Protein AF-A0A0B2UJP0-F1 (afdb_monomer_lite)

pLDDT: mean 80.39, std 12.67, range [39.09, 96.0]

Foldseek 3Di:
DVVVLVVLVVVLVVVVVCVVVVNDDPVVNVVSVVSNVCSVPVVCPVVVVVVVVVVVVVVVVVVVVVVVVVVVVVVVVVCVVVVHDDDDDVVVVVVVVVVVCVQVDDPPPCPPPPDDDGDDQDPVNVVVVVCVVPD

Radius of gyration: 29.44 Å; chains: 1; bounding box: 79×28×65 Å

Structure (mmCIF, N/CA/C/O backbone):
data_AF-A0A0B2UJP0-F1
#
_entry.id   AF-A0A0B2UJP0-F1
#
loop_
_atom_site.group_PDB
_atom_site.id
_atom_site.type_symbol
_atom_site.label_atom_id
_atom_site.l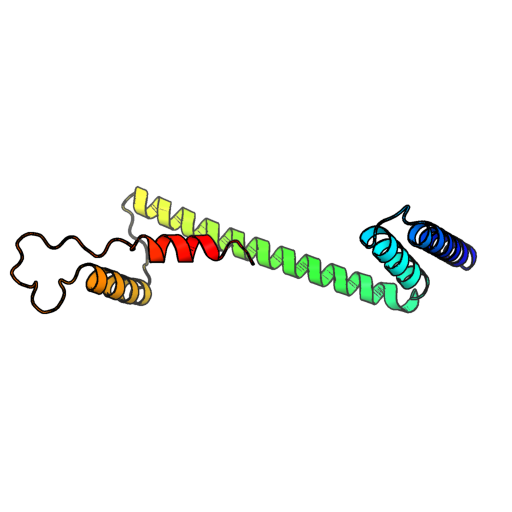abel_alt_id
_atom_site.label_comp_id
_atom_site.label_asym_id
_atom_site.label_entity_id
_atom_site.label_seq_id
_atom_site.pdbx_PDB_ins_code
_atom_site.Cartn_x
_atom_site.Cartn_y
_atom_site.Cartn_z
_atom_site.occupancy
_atom_site.B_iso_or_equiv
_atom_site.auth_seq_id
_atom_site.auth_comp_id
_atom_site.auth_asym_id
_atom_site.auth_atom_id
_atom_site.pdbx_PDB_model_num
ATOM 1 N N . MET A 1 1 ? 30.745 3.746 -19.428 1.00 58.22 1 MET A N 1
ATOM 2 C CA . MET A 1 1 ? 29.390 4.309 -19.615 1.00 58.22 1 MET A CA 1
ATOM 3 C C . MET A 1 1 ? 28.844 4.048 -21.009 1.00 58.22 1 MET A C 1
ATOM 5 O O . MET A 1 1 ? 27.882 3.307 -21.080 1.00 58.22 1 MET A O 1
ATOM 9 N N . ASN A 1 2 ? 29.488 4.495 -22.098 1.00 68.88 2 ASN A N 1
ATOM 10 C CA . ASN A 1 2 ? 29.050 4.149 -23.471 1.00 68.88 2 ASN A CA 1
ATOM 11 C C . ASN A 1 2 ? 28.936 2.637 -23.714 1.00 68.88 2 ASN A C 1
ATOM 13 O O . ASN A 1 2 ? 28.080 2.200 -24.466 1.00 68.88 2 ASN A O 1
ATOM 17 N N . LYS A 1 3 ? 29.781 1.845 -23.042 1.00 79.88 3 LYS A N 1
ATOM 18 C CA . LYS A 1 3 ? 29.721 0.381 -23.071 1.00 79.88 3 LYS A CA 1
ATOM 19 C C . LYS A 1 3 ? 28.458 -0.181 -22.397 1.00 79.88 3 LYS A C 1
ATOM 21 O O . LYS A 1 3 ? 27.792 -0.998 -23.003 1.00 79.88 3 LYS A O 1
ATOM 26 N N . LEU A 1 4 ? 28.101 0.318 -21.209 1.00 78.31 4 LEU A N 1
ATOM 27 C CA . LEU A 1 4 ? 26.919 -0.127 -20.456 1.00 78.31 4 LEU A CA 1
ATOM 28 C C . LEU A 1 4 ? 25.617 0.279 -21.154 1.00 78.31 4 LEU A C 1
ATOM 30 O O . LEU A 1 4 ? 24.703 -0.523 -21.260 1.00 78.31 4 LEU A O 1
ATOM 34 N N . TYR A 1 5 ? 25.549 1.514 -21.656 1.00 81.38 5 TYR A N 1
ATOM 35 C CA . TYR A 1 5 ? 24.407 1.962 -22.451 1.00 81.38 5 TYR A CA 1
ATOM 36 C C . TYR A 1 5 ? 24.241 1.094 -23.701 1.00 81.38 5 TYR A C 1
ATOM 38 O O . TYR A 1 5 ? 23.159 0.592 -23.959 1.00 81.38 5 TYR A O 1
ATOM 46 N N . LYS A 1 6 ? 25.338 0.847 -24.428 1.00 84.94 6 LYS A N 1
ATOM 47 C CA . LYS A 1 6 ? 25.323 -0.007 -25.617 1.00 84.94 6 LYS A CA 1
ATOM 48 C C . LYS A 1 6 ? 24.861 -1.434 -25.304 1.00 84.94 6 LYS A C 1
ATOM 50 O O . LYS A 1 6 ? 24.038 -1.953 -26.041 1.00 84.94 6 LYS A O 1
ATOM 55 N N . GLU A 1 7 ? 25.345 -2.026 -24.215 1.00 88.50 7 GLU A N 1
ATOM 56 C CA . GLU A 1 7 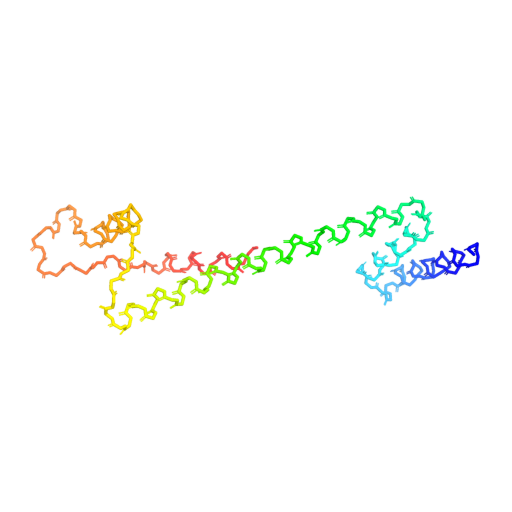? 24.920 -3.357 -23.759 1.00 88.50 7 GLU A CA 1
ATOM 57 C C . GLU A 1 7 ? 23.414 -3.395 -23.445 1.00 88.50 7 GLU A C 1
ATOM 59 O O . GLU A 1 7 ? 22.722 -4.302 -23.891 1.00 88.50 7 GLU A O 1
ATOM 64 N N . ILE A 1 8 ? 22.887 -2.387 -22.741 1.00 89.12 8 ILE A N 1
ATOM 65 C CA . ILE A 1 8 ? 21.461 -2.322 -22.381 1.00 89.12 8 ILE A CA 1
ATOM 66 C C . ILE A 1 8 ? 20.578 -2.055 -23.610 1.00 89.12 8 ILE A C 1
ATOM 68 O O . ILE A 1 8 ? 19.510 -2.650 -23.735 1.00 89.12 8 ILE A O 1
ATOM 72 N N . SER A 1 9 ? 21.012 -1.200 -24.539 1.00 88.06 9 SER A N 1
ATOM 73 C CA . SER A 1 9 ? 20.281 -0.961 -25.788 1.00 88.06 9 SER A CA 1
ATOM 74 C C . SER A 1 9 ? 20.289 -2.189 -26.705 1.00 88.06 9 SER A C 1
AT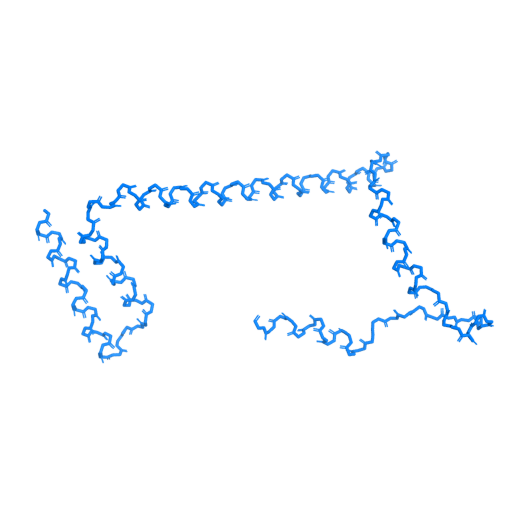OM 76 O O . SER A 1 9 ? 19.284 -2.461 -27.355 1.00 88.06 9 SER A O 1
ATOM 78 N N . GLU A 1 10 ? 21.394 -2.942 -26.768 1.00 92.62 10 GLU A N 1
ATOM 79 C CA . GLU A 1 10 ? 21.461 -4.212 -27.507 1.00 92.62 10 GLU A CA 1
ATOM 80 C C . GLU A 1 10 ? 20.514 -5.255 -26.892 1.00 92.62 10 GLU A C 1
ATOM 82 O O . GLU A 1 10 ? 19.739 -5.872 -27.619 1.00 92.62 10 GLU A O 1
ATOM 87 N N . GLU A 1 11 ? 20.484 -5.364 -25.561 1.00 91.81 11 GLU A N 1
ATOM 88 C CA . GLU A 1 11 ? 19.557 -6.238 -24.830 1.00 91.81 11 GLU A CA 1
ATOM 89 C C . GLU A 1 11 ? 18.083 -5.872 -25.086 1.00 91.81 11 GLU A C 1
ATOM 91 O O . GLU A 1 11 ? 17.258 -6.751 -25.332 1.00 91.81 11 GLU A O 1
ATOM 96 N N . PHE A 1 12 ? 17.737 -4.579 -25.097 1.00 92.50 12 PHE A N 1
ATOM 97 C CA . PHE A 1 12 ? 16.377 -4.137 -25.418 1.00 92.50 12 PHE A CA 1
ATOM 98 C C . PHE A 1 12 ? 15.988 -4.438 -26.872 1.00 92.50 12 PHE A C 1
ATOM 100 O O . PHE A 1 12 ? 14.867 -4.872 -27.138 1.00 92.50 12 PHE A O 1
ATOM 107 N N . LEU A 1 13 ? 16.911 -4.248 -27.821 1.00 93.12 13 LEU A N 1
ATOM 108 C CA . LEU A 1 13 ? 16.677 -4.565 -29.232 1.00 93.12 13 LEU A CA 1
ATOM 109 C C . LEU A 1 13 ? 16.465 -6.063 -29.465 1.00 93.12 13 LEU A C 1
ATOM 111 O O . LEU A 1 13 ? 15.613 -6.434 -30.275 1.00 93.12 13 LEU A O 1
ATOM 115 N N . ASP A 1 14 ? 17.210 -6.917 -28.767 1.00 94.25 14 ASP A N 1
ATOM 116 C CA . ASP A 1 14 ? 17.007 -8.363 -28.832 1.00 94.25 14 ASP A CA 1
ATOM 117 C C . ASP A 1 14 ? 15.683 -8.770 -28.169 1.00 94.25 14 ASP A C 1
ATOM 119 O O . ASP A 1 14 ? 14.923 -9.535 -28.763 1.00 94.25 14 ASP A O 1
ATOM 123 N N . GLY A 1 15 ? 15.317 -8.153 -27.042 1.00 92.19 15 GLY A N 1
ATOM 124 C CA . GLY A 1 15 ? 13.995 -8.323 -26.433 1.00 92.19 15 GLY A CA 1
ATOM 125 C C . GLY A 1 15 ? 12.842 -7.926 -27.362 1.00 92.19 15 GLY A C 1
ATOM 126 O O . GLY A 1 15 ? 11.857 -8.651 -27.472 1.00 92.19 15 GLY A O 1
ATOM 127 N N . LEU A 1 16 ? 12.964 -6.823 -28.110 1.00 93.12 16 LEU A N 1
ATOM 128 C CA . LEU A 1 16 ? 11.961 -6.427 -29.109 1.00 93.12 16 LEU A CA 1
ATOM 129 C C . LEU A 1 16 ? 11.800 -7.476 -30.214 1.00 93.12 16 LEU A C 1
ATOM 131 O O . LEU A 1 16 ? 10.680 -7.736 -30.652 1.00 93.12 16 LEU A O 1
ATOM 135 N N . ARG A 1 17 ? 12.901 -8.091 -30.663 1.00 95.25 17 ARG A N 1
ATOM 136 C CA . ARG A 1 17 ? 12.852 -9.180 -31.653 1.00 95.25 17 ARG A CA 1
ATOM 137 C C . ARG A 1 17 ? 12.145 -10.405 -31.087 1.00 95.25 17 ARG A C 1
ATOM 139 O O . ARG A 1 17 ? 11.305 -10.982 -31.766 1.00 95.25 17 ARG A O 1
ATOM 146 N N . GLU A 1 18 ? 12.443 -10.771 -29.846 1.00 94.31 18 GLU A N 1
ATOM 147 C CA . GLU A 1 18 ? 11.785 -11.890 -29.169 1.00 94.31 18 GLU A CA 1
ATOM 148 C C . GLU A 1 18 ? 10.296 -11.634 -28.911 1.00 94.31 18 GLU A C 1
ATOM 150 O O . GLU A 1 18 ? 9.500 -12.566 -29.001 1.00 94.31 18 GLU A O 1
ATOM 155 N N . TYR A 1 19 ? 9.904 -10.386 -28.646 1.00 93.69 19 TYR A N 1
ATOM 156 C CA . TYR A 1 19 ? 8.501 -9.998 -28.494 1.00 93.69 19 TYR A CA 1
ATOM 157 C C . TYR A 1 19 ? 7.740 -10.072 -29.823 1.00 93.69 19 TYR A C 1
ATOM 159 O O . TYR A 1 19 ? 6.628 -10.591 -29.865 1.00 93.69 19 TYR A O 1
ATOM 167 N N . ILE A 1 20 ? 8.353 -9.609 -30.922 1.00 93.06 20 ILE A N 1
ATOM 168 C CA . ILE A 1 20 ? 7.796 -9.753 -32.280 1.00 93.06 20 ILE A CA 1
ATOM 169 C C . ILE A 1 20 ? 7.629 -11.234 -32.648 1.00 93.06 20 ILE A C 1
ATOM 171 O O . ILE A 1 20 ? 6.637 -11.598 -33.273 1.00 93.06 20 ILE A O 1
ATOM 175 N N . ASP A 1 21 ? 8.571 -12.082 -32.232 1.00 94.56 21 ASP A N 1
ATOM 176 C CA . ASP A 1 21 ? 8.517 -13.538 -32.402 1.00 94.56 21 ASP A CA 1
ATOM 177 C C . ASP A 1 21 ? 7.564 -14.243 -31.404 1.00 94.56 21 ASP A C 1
ATOM 179 O O . ASP A 1 21 ? 7.546 -15.474 -31.357 1.00 94.56 21 ASP A O 1
ATOM 183 N N . GLU A 1 22 ? 6.811 -13.498 -30.581 1.00 89.94 22 GLU A N 1
ATOM 184 C CA . GLU A 1 22 ? 5.896 -14.002 -29.538 1.00 89.94 22 GLU A CA 1
ATOM 185 C C . GLU A 1 22 ? 6.561 -14.926 -28.491 1.00 89.94 22 GLU A C 1
ATOM 187 O O . GLU A 1 22 ? 5.900 -15.723 -27.823 1.00 89.94 22 GLU A O 1
ATOM 192 N N . LYS A 1 23 ? 7.886 -14.831 -28.311 1.00 92.31 23 LYS A N 1
ATOM 193 C CA . LYS A 1 23 ? 8.653 -15.643 -27.344 1.00 92.31 23 LYS A CA 1
ATOM 194 C C . LYS A 1 23 ? 8.591 -15.099 -25.920 1.00 92.31 23 LYS A C 1
ATOM 196 O O . LYS A 1 23 ? 8.780 -15.860 -24.973 1.00 92.31 23 LYS A O 1
ATOM 201 N N . ILE A 1 24 ? 8.345 -13.799 -25.773 1.00 91.75 24 ILE A N 1
ATOM 202 C CA . ILE A 1 24 ? 8.218 -13.112 -24.485 1.00 91.75 24 ILE A CA 1
ATOM 203 C C . ILE A 1 24 ? 6.890 -12.353 -24.406 1.00 91.75 24 ILE A C 1
ATOM 205 O O . ILE A 1 24 ? 6.333 -11.942 -25.422 1.00 91.75 24 ILE A O 1
ATOM 209 N N . GLY A 1 25 ? 6.377 -12.176 -23.187 1.00 91.94 25 GLY A N 1
ATOM 210 C CA . GLY A 1 25 ? 5.138 -11.442 -22.927 1.00 91.94 25 GLY A CA 1
ATOM 211 C C . GLY A 1 25 ? 5.338 -9.928 -22.807 1.00 91.94 25 GLY A C 1
ATOM 212 O O . GLY A 1 25 ? 6.460 -9.431 -22.716 1.00 91.94 25 GLY A O 1
ATOM 213 N N . TYR A 1 26 ? 4.223 -9.194 -22.753 1.00 91.38 26 TYR A N 1
ATOM 214 C CA . TYR A 1 26 ? 4.218 -7.730 -22.632 1.00 91.38 26 TYR A CA 1
ATOM 215 C C . TYR A 1 26 ? 4.925 -7.222 -21.356 1.00 91.38 26 TYR A C 1
ATOM 217 O O . TYR A 1 26 ? 5.664 -6.244 -21.398 1.00 91.38 26 TYR A O 1
ATOM 225 N N . GLU A 1 27 ? 4.763 -7.920 -20.232 1.00 93.38 27 GLU A N 1
ATOM 226 C CA . GLU A 1 27 ? 5.413 -7.563 -18.958 1.00 93.38 27 GLU A CA 1
ATOM 227 C C . GLU A 1 27 ? 6.947 -7.553 -19.075 1.00 93.38 27 GLU A C 1
ATOM 229 O O . GLU A 1 27 ? 7.636 -6.698 -18.517 1.00 93.38 27 GLU A O 1
ATOM 234 N N . GLU A 1 28 ? 7.493 -8.491 -19.850 1.00 91.06 28 GLU A N 1
ATOM 235 C CA . GLU A 1 28 ? 8.933 -8.628 -20.030 1.00 91.06 28 GLU A CA 1
ATOM 236 C C . GLU A 1 28 ? 9.491 -7.526 -20.943 1.00 91.06 28 GLU A C 1
ATOM 238 O O . GLU A 1 28 ? 10.548 -6.961 -20.649 1.00 91.06 28 GLU A O 1
ATOM 243 N N . ILE A 1 29 ? 8.763 -7.145 -22.004 1.00 92.12 29 ILE A N 1
ATOM 244 C CA . ILE A 1 29 ? 9.188 -6.028 -22.861 1.00 92.12 29 ILE A CA 1
ATOM 245 C C . ILE A 1 29 ? 9.065 -4.678 -22.145 1.00 92.12 29 ILE A C 1
ATOM 247 O O . ILE A 1 29 ? 9.927 -3.813 -22.312 1.00 92.12 29 ILE A O 1
ATOM 251 N N . GLU A 1 30 ? 8.051 -4.507 -21.294 1.00 92.12 30 GLU A N 1
ATOM 252 C CA . GLU A 1 30 ? 7.882 -3.319 -20.455 1.00 92.12 30 GLU A CA 1
ATOM 253 C C . GLU A 1 30 ? 9.057 -3.161 -19.480 1.00 92.12 30 GLU A C 1
ATOM 255 O O . GLU A 1 30 ? 9.643 -2.079 -19.372 1.00 92.12 30 GLU A O 1
ATOM 260 N N . ARG A 1 31 ? 9.491 -4.263 -18.857 1.00 92.69 31 ARG A N 1
ATOM 261 C CA . ARG A 1 31 ? 10.677 -4.291 -17.993 1.00 92.69 31 ARG A CA 1
ATOM 262 C C . ARG A 1 31 ? 11.951 -3.878 -18.733 1.00 92.69 31 ARG A C 1
ATOM 264 O O . ARG A 1 31 ? 12.735 -3.084 -18.206 1.00 92.69 31 ARG A O 1
ATOM 271 N N . LEU A 1 32 ? 12.180 -4.407 -19.938 1.00 91.69 32 LEU A N 1
ATOM 272 C CA . LEU A 1 32 ? 13.365 -4.076 -20.741 1.00 91.69 32 LEU A CA 1
ATOM 273 C C . LEU A 1 32 ? 13.344 -2.616 -21.217 1.00 91.69 32 LEU A C 1
ATOM 275 O O . LEU A 1 32 ? 14.372 -1.941 -21.161 1.00 91.69 32 LEU A O 1
ATOM 279 N N . CYS A 1 33 ? 12.172 -2.103 -21.597 1.00 89.50 33 CYS A N 1
ATOM 280 C CA . CYS A 1 33 ? 11.971 -0.702 -21.973 1.00 89.50 33 CYS A CA 1
ATOM 281 C C . CYS A 1 33 ? 12.269 0.253 -20.805 1.00 89.50 33 CYS A C 1
ATOM 283 O O . CYS A 1 33 ? 13.005 1.232 -20.959 1.00 89.50 33 CYS A O 1
ATOM 285 N N . ALA A 1 34 ? 11.764 -0.061 -19.607 1.00 86.31 34 ALA A N 1
ATOM 286 C CA . ALA A 1 34 ? 12.051 0.712 -18.402 1.00 86.31 34 ALA A CA 1
ATOM 287 C C . ALA A 1 34 ? 13.555 0.717 -18.079 1.00 86.31 34 ALA A C 1
ATOM 289 O O . ALA A 1 34 ? 14.124 1.755 -17.739 1.00 86.31 34 ALA A O 1
ATOM 290 N N . ARG A 1 35 ? 14.226 -0.429 -18.239 1.00 86.12 35 ARG A N 1
ATOM 291 C CA . ARG A 1 35 ? 15.672 -0.560 -18.013 1.00 86.12 35 ARG A CA 1
ATOM 292 C C . ARG A 1 35 ? 16.506 0.253 -19.008 1.00 86.12 35 ARG A C 1
ATOM 294 O O . ARG A 1 35 ? 17.492 0.868 -18.599 1.00 86.12 35 ARG A O 1
ATOM 301 N N . GLU A 1 36 ? 16.121 0.283 -20.280 1.00 87.06 36 GLU A N 1
ATOM 302 C CA . GLU A 1 36 ? 16.780 1.089 -21.318 1.00 87.06 36 GLU A CA 1
ATOM 303 C C . GLU A 1 36 ? 16.576 2.590 -21.083 1.00 87.06 36 GLU A C 1
ATOM 305 O O . GLU A 1 36 ? 17.551 3.348 -21.052 1.00 87.06 36 GLU A O 1
ATOM 310 N N . SER A 1 37 ? 15.347 2.986 -20.743 1.00 83.88 37 SER A N 1
ATOM 311 C CA . SER A 1 37 ? 15.004 4.362 -20.375 1.00 83.88 37 SER A CA 1
ATOM 312 C C . SER A 1 37 ? 15.844 4.858 -19.196 1.00 83.88 37 SER A C 1
ATOM 314 O O . SER A 1 37 ? 16.417 5.947 -19.252 1.00 83.88 37 SER A O 1
ATOM 316 N N . LEU A 1 38 ? 15.992 4.032 -18.153 1.00 77.75 38 LEU A N 1
ATOM 317 C CA . LEU A 1 38 ? 16.841 4.338 -17.003 1.00 77.75 38 LEU A CA 1
ATOM 318 C C . LEU A 1 38 ? 18.310 4.482 -17.407 1.00 77.75 38 LEU A C 1
ATOM 320 O O . LEU A 1 38 ? 18.971 5.417 -16.964 1.00 77.75 38 LEU A O 1
ATOM 324 N N . ALA A 1 39 ? 18.838 3.606 -18.262 1.00 80.44 39 ALA A N 1
ATOM 325 C CA . ALA A 1 39 ? 20.220 3.707 -18.727 1.00 80.44 39 ALA A CA 1
ATOM 326 C C . ALA A 1 39 ? 20.492 4.996 -19.526 1.00 80.44 39 ALA A C 1
ATOM 328 O O . ALA A 1 39 ? 21.602 5.534 -19.455 1.00 80.44 39 ALA A O 1
ATOM 329 N N . TYR A 1 40 ? 19.488 5.499 -20.252 1.00 73.88 40 TYR A N 1
ATOM 330 C CA . TYR A 1 40 ? 19.561 6.737 -21.028 1.00 73.88 40 TYR A CA 1
ATOM 331 C C . TYR A 1 40 ? 19.447 7.995 -20.151 1.00 73.88 40 TYR A C 1
ATOM 333 O O . TYR A 1 40 ? 20.178 8.967 -20.346 1.00 73.88 40 TYR A O 1
ATOM 341 N N . SER A 1 41 ? 18.579 7.985 -19.137 1.00 71.00 41 SER A N 1
ATOM 342 C CA . SER A 1 41 ? 18.287 9.151 -18.294 1.00 71.00 41 SER A CA 1
ATOM 343 C C . SER A 1 41 ? 19.174 9.245 -17.047 1.00 71.00 41 SER A C 1
ATOM 345 O O . SER A 1 41 ? 18.672 9.456 -15.939 1.00 71.00 41 SER A O 1
ATOM 347 N N . LYS A 1 42 ? 20.497 9.105 -17.204 1.00 71.06 42 LYS A N 1
ATOM 348 C CA . LYS A 1 42 ? 21.445 9.148 -16.075 1.00 71.06 42 LYS A CA 1
ATOM 349 C C . LYS A 1 42 ? 21.306 10.407 -15.222 1.00 71.06 42 LYS A C 1
ATOM 351 O O . LYS A 1 42 ? 21.337 10.328 -13.997 1.00 71.06 42 LYS A O 1
ATOM 356 N N . ASP A 1 43 ? 21.124 11.554 -15.864 1.00 74.62 43 ASP A N 1
ATOM 357 C CA . ASP A 1 43 ? 21.028 12.846 -15.179 1.00 74.62 43 ASP A CA 1
ATOM 358 C C . ASP A 1 43 ? 19.786 12.947 -14.274 1.00 74.62 43 ASP A C 1
ATOM 360 O O . ASP A 1 43 ? 19.666 13.880 -13.488 1.00 74.62 43 ASP A O 1
ATOM 364 N N . ARG A 1 44 ? 18.863 11.977 -14.361 1.00 75.81 44 ARG A N 1
ATOM 365 C CA . ARG A 1 44 ? 17.664 11.875 -13.522 1.00 75.81 44 ARG A CA 1
ATOM 366 C C . ARG A 1 44 ? 17.744 10.779 -12.461 1.00 75.81 44 ARG A C 1
ATOM 368 O O . ARG A 1 44 ? 16.779 10.601 -11.729 1.00 75.81 44 ARG A O 1
ATOM 375 N N . TRP A 1 45 ? 18.851 10.041 -12.349 1.00 81.12 45 TRP A N 1
ATOM 376 C CA . TRP A 1 45 ? 18.953 8.928 -11.394 1.00 81.12 45 TRP A CA 1
ATOM 377 C C . TRP A 1 45 ? 18.765 9.362 -9.949 1.00 81.12 45 TRP A C 1
ATOM 379 O O . TRP A 1 45 ? 18.092 8.666 -9.200 1.00 81.12 45 TRP A O 1
ATOM 389 N N . GLU A 1 46 ? 19.313 10.514 -9.567 1.00 81.88 46 GLU A N 1
ATOM 390 C CA . GLU A 1 46 ? 19.112 11.056 -8.220 1.00 81.88 46 GLU A CA 1
ATOM 391 C C . GLU A 1 46 ? 17.626 11.323 -7.948 1.00 81.88 46 GLU A C 1
ATOM 393 O O . GLU A 1 46 ? 17.130 10.911 -6.906 1.00 81.88 46 GLU A O 1
ATOM 398 N N . SER A 1 47 ? 16.897 11.880 -8.924 1.00 83.31 47 SER A N 1
ATOM 399 C CA . SER A 1 47 ? 15.443 12.102 -8.838 1.00 83.31 47 SER A CA 1
ATOM 400 C C . SER A 1 47 ? 14.671 10.790 -8.710 1.00 83.31 47 SER A C 1
ATOM 402 O O . SER A 1 47 ? 13.807 10.672 -7.854 1.00 83.31 47 SER A O 1
ATOM 404 N N . VAL A 1 48 ? 15.004 9.778 -9.518 1.00 80.75 48 VAL A N 1
ATOM 405 C CA . VAL A 1 48 ? 14.335 8.464 -9.471 1.00 80.75 48 VAL A CA 1
ATOM 406 C C . VAL A 1 48 ? 14.593 7.759 -8.135 1.00 80.75 48 VAL A C 1
ATOM 408 O O . VAL A 1 48 ? 13.697 7.131 -7.574 1.00 80.75 48 VAL A O 1
ATOM 411 N N . ILE A 1 49 ? 15.812 7.869 -7.599 1.00 85.12 49 ILE A N 1
ATOM 412 C CA . ILE A 1 49 ? 16.158 7.329 -6.279 1.00 85.12 49 ILE A CA 1
ATOM 413 C C . ILE A 1 49 ? 15.386 8.068 -5.183 1.00 85.12 49 ILE A C 1
ATOM 415 O O . ILE A 1 49 ? 14.879 7.427 -4.264 1.00 85.12 49 ILE A O 1
ATOM 419 N N . GLU A 1 50 ? 15.291 9.393 -5.270 1.00 90.00 50 GLU A N 1
ATOM 420 C CA . GLU A 1 50 ? 14.566 10.218 -4.304 1.00 90.00 50 GLU A CA 1
ATOM 421 C C . GLU A 1 50 ? 13.057 9.933 -4.330 1.00 90.00 50 GLU A C 1
ATOM 423 O O . GLU A 1 50 ? 12.455 9.725 -3.277 1.00 90.00 50 GLU A O 1
ATOM 428 N N . GLU A 1 51 ? 12.454 9.836 -5.516 1.00 88.75 51 GLU A N 1
ATOM 429 C CA . GLU A 1 51 ? 11.053 9.447 -5.706 1.00 88.75 51 GLU A CA 1
ATOM 430 C C . GLU A 1 51 ? 10.774 8.066 -5.103 1.00 88.75 51 GLU A C 1
ATOM 432 O O . GLU A 1 51 ? 9.901 7.937 -4.244 1.00 88.75 51 GLU A O 1
ATOM 437 N N . GLY A 1 52 ? 11.578 7.055 -5.449 1.00 89.69 52 GLY A N 1
ATOM 438 C CA . GLY A 1 52 ? 11.424 5.710 -4.891 1.00 89.69 52 GLY A CA 1
ATOM 439 C C . GLY A 1 52 ? 11.629 5.662 -3.371 1.00 89.69 52 GLY A C 1
ATOM 440 O O . GLY A 1 52 ? 10.913 4.956 -2.659 1.00 89.69 52 GLY A O 1
ATOM 441 N N . ALA A 1 53 ? 12.572 6.443 -2.836 1.00 90.75 53 ALA A N 1
ATOM 442 C CA . ALA A 1 53 ? 12.767 6.556 -1.393 1.00 90.75 53 ALA A CA 1
ATOM 443 C C . ALA A 1 53 ? 11.542 7.177 -0.702 1.00 90.75 53 ALA A C 1
ATOM 445 O O . ALA A 1 53 ? 11.117 6.681 0.344 1.00 90.75 53 ALA A O 1
ATOM 446 N N . ASN A 1 54 ? 10.948 8.216 -1.293 1.00 93.44 54 ASN A N 1
ATOM 447 C CA . ASN A 1 54 ? 9.741 8.859 -0.776 1.00 93.44 54 ASN A CA 1
ATOM 448 C C . ASN A 1 54 ? 8.535 7.911 -0.796 1.00 93.44 54 ASN A C 1
ATOM 450 O O . ASN A 1 54 ? 7.826 7.809 0.206 1.00 93.44 54 ASN A O 1
ATOM 454 N N . GLU A 1 55 ? 8.349 7.144 -1.871 1.00 93.75 55 GLU A N 1
ATOM 455 C CA . GLU A 1 55 ? 7.292 6.128 -1.953 1.00 93.75 55 GLU A CA 1
ATOM 456 C C . GLU A 1 55 ? 7.432 5.063 -0.857 1.00 93.75 55 GLU A C 1
ATOM 458 O O . GLU A 1 55 ? 6.456 4.715 -0.182 1.00 93.75 55 GLU A O 1
ATOM 463 N N . ILE A 1 56 ? 8.657 4.580 -0.624 1.00 94.62 56 ILE A N 1
ATOM 464 C CA . ILE A 1 56 ? 8.948 3.612 0.440 1.00 94.62 56 ILE A CA 1
ATOM 465 C C . ILE A 1 56 ? 8.668 4.217 1.820 1.00 94.62 56 ILE A C 1
ATOM 467 O O . ILE A 1 56 ? 8.096 3.544 2.684 1.00 94.62 56 ILE A O 1
ATOM 471 N N . LEU A 1 57 ? 9.048 5.475 2.054 1.00 94.56 57 LEU A N 1
ATOM 472 C CA . LEU A 1 57 ? 8.775 6.165 3.317 1.00 94.56 57 LEU A CA 1
ATOM 473 C C . LEU A 1 57 ? 7.271 6.344 3.554 1.00 94.56 57 LEU A C 1
ATOM 475 O O . LEU A 1 57 ? 6.798 6.118 4.671 1.00 94.56 57 LEU A O 1
ATOM 479 N N . ASP A 1 58 ? 6.508 6.666 2.515 1.00 94.75 58 ASP A N 1
ATOM 480 C CA . ASP A 1 58 ? 5.053 6.780 2.589 1.00 94.75 58 ASP A CA 1
ATOM 481 C C . ASP A 1 58 ? 4.369 5.431 2.836 1.00 94.75 58 ASP A C 1
ATOM 483 O O . ASP A 1 58 ? 3.392 5.355 3.588 1.00 94.75 58 ASP A O 1
ATOM 487 N N . LEU A 1 59 ? 4.864 4.349 2.230 1.00 94.81 59 LEU A N 1
ATOM 488 C CA . LEU A 1 59 ? 4.400 2.990 2.524 1.00 94.81 59 LEU A CA 1
ATOM 489 C C . LEU A 1 59 ? 4.700 2.613 3.975 1.00 94.81 59 LEU A C 1
ATOM 491 O O . LEU A 1 59 ? 3.817 2.134 4.686 1.00 94.81 59 LEU A O 1
ATOM 495 N N . LYS A 1 60 ? 5.919 2.895 4.445 1.00 94.56 60 LYS A N 1
ATOM 496 C CA . LYS A 1 60 ? 6.319 2.668 5.835 1.00 94.56 60 LYS A CA 1
ATOM 497 C C . LYS A 1 60 ? 5.397 3.421 6.794 1.00 94.56 60 LYS A C 1
ATOM 499 O O . LYS A 1 60 ? 4.895 2.811 7.735 1.00 94.56 60 LYS A O 1
ATOM 504 N N . ARG A 1 61 ? 5.113 4.705 6.539 1.00 94.44 61 ARG A N 1
ATOM 505 C CA . ARG A 1 61 ? 4.177 5.509 7.346 1.00 94.44 61 ARG A CA 1
ATOM 506 C C . ARG A 1 61 ? 2.795 4.857 7.416 1.00 94.44 61 ARG A C 1
ATOM 508 O O . ARG A 1 61 ? 2.288 4.646 8.514 1.00 94.44 61 ARG A O 1
ATOM 515 N N . ARG A 1 62 ? 2.226 4.472 6.269 1.00 94.31 62 ARG A N 1
ATOM 516 C CA . ARG A 1 62 ? 0.910 3.811 6.192 1.00 94.31 62 ARG A CA 1
ATOM 517 C C . ARG A 1 62 ? 0.860 2.511 6.993 1.00 94.31 62 ARG A C 1
ATOM 519 O O . ARG A 1 62 ? -0.121 2.258 7.688 1.00 94.31 62 ARG A O 1
ATOM 526 N N . ILE A 1 63 ? 1.921 1.707 6.931 1.00 95.44 63 ILE A N 1
ATOM 527 C CA . ILE A 1 63 ? 2.029 0.471 7.714 1.00 95.44 63 ILE A CA 1
ATOM 528 C C . ILE A 1 63 ? 2.047 0.783 9.214 1.00 95.44 63 ILE A C 1
ATOM 530 O O . ILE A 1 63 ? 1.291 0.169 9.962 1.00 95.44 63 ILE A O 1
ATOM 534 N N . TYR A 1 64 ? 2.854 1.750 9.661 1.00 96.00 64 TYR A N 1
ATOM 535 C CA . TYR A 1 64 ? 2.905 2.131 11.077 1.00 96.00 64 TYR A CA 1
ATOM 536 C C . TYR A 1 64 ? 1.566 2.655 11.597 1.00 96.00 64 TYR A C 1
ATOM 538 O O . TYR A 1 64 ? 1.118 2.233 12.659 1.00 96.00 64 TYR A O 1
ATOM 546 N N . GLU A 1 65 ? 0.900 3.529 10.844 1.00 95.38 65 GLU A N 1
ATOM 547 C CA . GLU A 1 65 ? -0.441 4.014 11.190 1.00 95.38 65 GLU A CA 1
ATOM 548 C C . GLU A 1 65 ? -1.458 2.866 11.266 1.00 95.38 65 GLU A C 1
ATOM 550 O O . GLU A 1 65 ? -2.305 2.839 12.160 1.00 95.38 65 GLU A O 1
ATOM 555 N N . GLY A 1 66 ? -1.363 1.896 10.353 1.00 95.12 66 GLY A N 1
ATOM 556 C CA . GLY A 1 66 ? -2.184 0.688 10.374 1.00 95.12 66 GLY A CA 1
ATOM 557 C C . GLY A 1 66 ? -1.949 -0.162 11.623 1.00 95.12 66 GLY A C 1
ATOM 558 O O . GLY A 1 66 ? -2.913 -0.572 12.269 1.00 95.12 66 GLY A O 1
ATOM 559 N N . ILE A 1 67 ? -0.686 -0.382 11.998 1.00 94.62 67 ILE A N 1
ATOM 560 C CA . ILE A 1 67 ? -0.313 -1.134 13.204 1.00 94.62 67 ILE A CA 1
ATOM 561 C C . ILE A 1 67 ? -0.854 -0.444 14.459 1.00 94.62 67 ILE A C 1
ATOM 563 O O . ILE A 1 67 ? -1.500 -1.104 15.268 1.00 94.62 67 ILE A O 1
ATOM 567 N N . LEU A 1 68 ? -0.682 0.876 14.587 1.00 93.62 68 LEU A N 1
ATOM 568 C CA . LEU A 1 68 ? -1.188 1.635 15.737 1.00 93.62 68 LEU A CA 1
ATOM 569 C C . LEU A 1 68 ? -2.707 1.485 15.899 1.00 93.62 68 LEU A C 1
ATOM 571 O O . LEU A 1 68 ? -3.189 1.199 16.992 1.00 93.62 68 LEU A O 1
ATOM 575 N N . LYS A 1 69 ? -3.465 1.582 14.801 1.00 92.62 69 LYS A N 1
ATOM 576 C CA . LYS A 1 69 ? -4.924 1.373 14.825 1.00 92.62 69 LYS A CA 1
ATOM 577 C C . LYS A 1 69 ? -5.309 -0.045 15.246 1.00 92.62 69 LYS A C 1
ATOM 579 O O . LYS A 1 69 ? -6.331 -0.238 15.904 1.00 92.62 69 LYS A O 1
ATOM 584 N N . ILE A 1 70 ? -4.532 -1.051 14.844 1.00 93.56 70 ILE A N 1
ATOM 585 C CA . ILE A 1 70 ? -4.756 -2.439 15.265 1.00 93.56 70 ILE A CA 1
ATOM 586 C C . ILE A 1 70 ? -4.486 -2.577 16.765 1.00 93.56 70 ILE A C 1
ATOM 588 O O . ILE A 1 70 ? -5.320 -3.135 17.472 1.00 93.56 70 ILE A O 1
ATOM 592 N N . GLU A 1 71 ? -3.376 -2.034 17.265 1.00 92.44 71 GLU A N 1
ATOM 593 C CA . GLU A 1 71 ? -3.031 -2.068 18.691 1.00 92.44 71 GLU A CA 1
ATOM 594 C C . GLU A 1 71 ? -4.089 -1.378 19.562 1.00 92.44 71 GLU A C 1
ATOM 596 O O . GLU A 1 71 ? -4.482 -1.915 20.600 1.00 92.44 71 GLU A O 1
ATOM 601 N N . GLU A 1 72 ? -4.610 -0.229 19.125 1.00 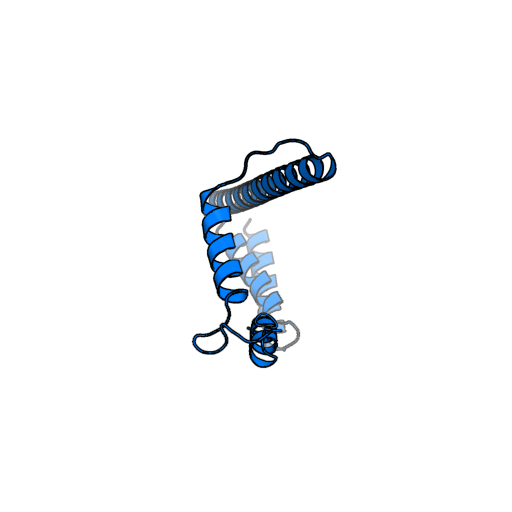89.31 72 GLU A N 1
ATOM 602 C CA . GLU A 1 72 ? -5.714 0.465 19.797 1.00 89.31 72 GLU A CA 1
ATOM 603 C C . GLU A 1 72 ? -6.965 -0.414 19.896 1.00 89.31 72 GLU A C 1
ATOM 605 O O . GLU A 1 72 ? -7.551 -0.548 20.974 1.00 89.31 72 GLU A O 1
ATOM 610 N N . LYS A 1 73 ? -7.351 -1.068 18.793 1.00 88.31 73 LYS A N 1
ATOM 611 C CA . LYS A 1 73 ? -8.502 -1.981 18.768 1.00 88.31 73 LYS A CA 1
ATOM 612 C C . LYS A 1 73 ? -8.287 -3.209 19.645 1.00 88.31 73 LYS A C 1
ATOM 614 O O . LYS A 1 73 ? -9.203 -3.601 20.362 1.00 88.31 73 LYS A O 1
ATOM 619 N N . VAL A 1 74 ? -7.093 -3.801 19.624 1.00 90.25 74 VAL A N 1
ATOM 620 C CA . VAL A 1 74 ? -6.750 -4.942 20.486 1.00 90.25 74 VAL A CA 1
ATOM 621 C C . VAL A 1 74 ? -6.860 -4.539 21.952 1.00 90.25 74 VAL A C 1
ATOM 623 O O . VAL A 1 74 ? -7.543 -5.215 22.717 1.00 90.25 74 VAL A O 1
ATOM 626 N N . ARG A 1 75 ? -6.291 -3.391 22.335 1.00 88.06 75 ARG A N 1
ATOM 627 C CA . ARG A 1 75 ? -6.391 -2.873 23.705 1.00 88.06 75 ARG A CA 1
ATOM 628 C C . ARG A 1 75 ? -7.845 -2.626 24.117 1.00 88.06 75 ARG A C 1
ATOM 630 O O . ARG A 1 75 ? -8.213 -2.928 25.248 1.00 88.06 75 ARG A O 1
ATOM 637 N N . MET A 1 76 ? -8.676 -2.091 23.223 1.00 84.19 76 MET A N 1
ATOM 638 C CA . MET A 1 76 ? -10.107 -1.901 23.485 1.00 84.19 76 MET A C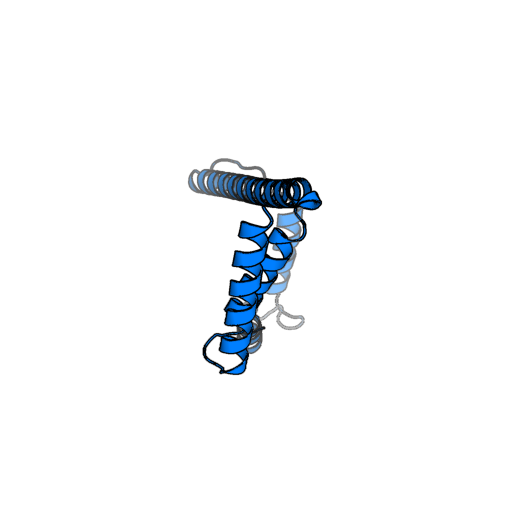A 1
ATOM 639 C C . MET A 1 76 ? -10.824 -3.238 23.723 1.00 84.19 76 MET A C 1
ATOM 641 O O . MET A 1 76 ? -11.579 -3.365 24.686 1.00 84.19 76 MET A O 1
ATOM 645 N N . LEU A 1 77 ? -10.557 -4.252 22.895 1.00 85.56 77 LEU A N 1
ATOM 646 C CA . LEU A 1 77 ? -11.132 -5.592 23.054 1.00 85.56 77 LEU A CA 1
ATOM 647 C C . LEU A 1 77 ? -10.672 -6.274 24.349 1.00 85.56 77 LEU A C 1
ATOM 649 O O . LEU A 1 77 ? -11.474 -6.924 25.017 1.00 85.56 77 LEU A O 1
ATOM 653 N N . GLU A 1 78 ? -9.410 -6.101 24.742 1.00 88.25 78 GLU A N 1
ATOM 654 C CA . GLU A 1 78 ? -8.899 -6.607 26.019 1.00 88.25 78 GLU A CA 1
ATOM 655 C C . GLU A 1 78 ? -9.593 -5.952 27.218 1.00 88.25 78 GLU A C 1
ATOM 657 O O . GLU A 1 78 ? -9.961 -6.656 28.160 1.00 88.25 78 GLU A O 1
ATOM 662 N N . LYS A 1 79 ? -9.806 -4.628 27.179 1.00 86.56 79 LYS A N 1
ATOM 663 C CA . LYS A 1 79 ? -10.566 -3.907 28.213 1.00 86.56 79 LYS A CA 1
ATOM 664 C C . LYS A 1 79 ? -11.996 -4.427 28.317 1.00 86.56 79 LYS A C 1
ATOM 666 O O . LYS A 1 79 ? -12.449 -4.744 29.414 1.00 86.56 79 LYS A O 1
ATOM 671 N N . LEU A 1 80 ? -12.667 -4.603 27.176 1.00 84.62 80 LEU A N 1
ATOM 672 C CA . LEU A 1 80 ? -14.014 -5.171 27.113 1.00 84.62 80 LEU A CA 1
ATOM 673 C C . LEU A 1 80 ? -14.060 -6.580 27.728 1.00 84.62 80 LEU A C 1
ATOM 675 O O . LEU A 1 80 ? -14.944 -6.873 28.529 1.00 84.62 80 LEU A O 1
ATOM 679 N N . GLY A 1 81 ? -13.084 -7.437 27.407 1.00 83.44 81 GLY A N 1
ATOM 680 C CA . GLY A 1 81 ? -12.987 -8.793 27.956 1.00 83.44 81 GLY A CA 1
ATOM 681 C C . GLY A 1 81 ? -12.728 -8.841 29.466 1.00 83.44 81 GLY A C 1
ATOM 682 O O . GLY A 1 81 ? -13.146 -9.788 30.129 1.00 83.44 81 GLY A O 1
ATOM 683 N N . LYS A 1 82 ? -12.074 -7.816 30.021 1.00 89.00 82 LYS A N 1
ATOM 684 C CA . LYS A 1 82 ? -11.819 -7.668 31.464 1.00 89.00 82 LYS A CA 1
ATOM 685 C C . LYS A 1 82 ? -12.929 -6.918 32.209 1.00 89.00 82 LYS A C 1
ATOM 687 O O . LYS A 1 82 ? -12.867 -6.830 33.433 1.00 89.00 82 LYS A O 1
ATOM 692 N N . GLY A 1 83 ? -13.935 -6.399 31.500 1.00 80.88 83 GLY A N 1
ATOM 693 C CA . GLY A 1 83 ? -14.980 -5.554 32.082 1.00 80.88 83 GLY A CA 1
ATOM 694 C C . GLY A 1 83 ? -14.462 -4.197 32.572 1.00 80.88 83 GLY A C 1
ATOM 695 O O . GLY A 1 83 ? -15.054 -3.609 33.472 1.00 80.88 83 GLY A O 1
ATOM 696 N N . GLU A 1 84 ? -13.344 -3.722 32.022 1.00 80.62 84 GLU A N 1
ATOM 697 C CA . GLU A 1 84 ? -12.774 -2.412 32.337 1.00 80.62 84 GLU A CA 1
ATOM 698 C C . GLU A 1 84 ? -13.503 -1.307 31.560 1.00 80.62 84 GLU A C 1
ATOM 700 O O . GLU A 1 84 ? -13.915 -1.503 30.414 1.00 80.62 84 GLU A O 1
ATOM 705 N N . GLU A 1 85 ? -13.634 -0.122 32.164 1.00 75.50 85 GLU A N 1
ATOM 706 C CA . GLU A 1 85 ? -14.191 1.049 31.483 1.00 75.50 85 GLU A CA 1
ATOM 707 C C . GLU A 1 85 ? -13.288 1.482 30.314 1.00 75.50 85 GLU A C 1
ATOM 709 O O . GLU A 1 85 ? -12.054 1.543 30.412 1.00 75.50 85 GLU A O 1
ATOM 714 N N . PHE A 1 86 ? -13.911 1.802 29.182 1.00 73.81 86 PHE A N 1
ATOM 715 C CA . PHE A 1 86 ? -13.236 2.342 28.010 1.00 73.81 86 PHE A CA 1
ATOM 716 C C . PHE A 1 86 ? -14.043 3.498 27.426 1.00 73.81 86 PHE A C 1
ATOM 718 O O . PHE A 1 86 ? -15.271 3.506 27.484 1.00 73.81 86 PHE A O 1
ATOM 725 N N . GLU A 1 87 ? -13.338 4.491 26.885 1.00 73.50 87 GLU A N 1
ATOM 726 C CA . GLU A 1 87 ? -13.976 5.604 26.189 1.00 73.50 87 GLU A CA 1
ATOM 727 C C . GLU A 1 87 ? -14.594 5.112 24.883 1.00 73.50 87 GLU A C 1
ATOM 729 O O . GLU A 1 87 ? -13.972 4.369 24.117 1.00 73.50 87 GLU A O 1
ATOM 734 N N . VAL A 1 88 ? -15.830 5.539 24.646 1.00 73.31 88 VAL A N 1
ATOM 735 C CA . VAL A 1 88 ? -16.589 5.216 23.445 1.00 73.31 88 VAL A CA 1
ATOM 736 C C . VAL A 1 88 ? -17.015 6.512 22.786 1.00 73.31 88 VAL A C 1
ATOM 738 O O . VAL A 1 88 ? -17.477 7.435 23.456 1.00 73.31 88 VAL A O 1
ATOM 741 N N . ASP A 1 89 ? -16.885 6.561 21.466 1.00 79.50 89 ASP A N 1
ATOM 742 C CA . ASP A 1 89 ? -17.469 7.626 20.668 1.00 79.50 89 ASP A CA 1
ATOM 743 C C . ASP A 1 89 ? -19.000 7.520 20.722 1.00 79.50 89 ASP A C 1
ATOM 745 O O . ASP A 1 89 ? -19.619 6.639 20.117 1.00 79.50 89 ASP A O 1
ATOM 749 N N . VAL A 1 90 ? -19.605 8.418 21.497 1.00 82.31 90 VAL A N 1
ATOM 750 C CA . VAL A 1 90 ? -21.052 8.465 21.718 1.00 82.31 90 VAL A CA 1
ATOM 751 C C . VAL A 1 90 ? -21.800 8.767 20.418 1.00 82.31 90 VAL A C 1
ATOM 753 O O . VAL A 1 90 ? -22.908 8.267 20.237 1.00 82.31 90 VAL A O 1
ATOM 756 N N . GLU A 1 91 ? -21.209 9.529 19.495 1.00 81.81 91 GLU A N 1
ATOM 757 C CA . GLU A 1 91 ? -21.829 9.869 18.213 1.00 81.81 91 GLU A CA 1
ATOM 758 C C . GLU A 1 91 ? -21.865 8.647 17.291 1.00 81.81 91 GLU A C 1
ATOM 760 O O . GLU A 1 91 ? -22.919 8.306 16.745 1.00 81.81 91 GLU A O 1
ATOM 765 N N . ALA A 1 92 ? -20.757 7.903 17.214 1.00 77.25 92 ALA A N 1
ATOM 766 C CA . ALA A 1 92 ? -20.706 6.641 16.480 1.00 77.25 92 ALA A CA 1
ATOM 767 C C . ALA A 1 92 ? -21.694 5.605 17.045 1.00 77.25 92 ALA A C 1
ATOM 769 O O . ALA A 1 92 ? -22.383 4.913 16.288 1.00 77.25 92 ALA A O 1
ATOM 770 N N . VAL A 1 93 ? -21.810 5.516 18.375 1.00 80.94 93 VAL A N 1
ATOM 771 C CA . VAL A 1 93 ? -22.790 4.639 19.032 1.00 80.94 93 VAL A CA 1
ATOM 772 C C . VAL A 1 93 ? -24.216 5.086 18.740 1.00 80.94 93 VAL A C 1
ATOM 774 O O . VAL A 1 93 ? -25.051 4.240 18.424 1.00 80.94 93 VAL A O 1
ATOM 777 N N . ALA A 1 94 ? -24.504 6.386 18.804 1.00 79.44 94 ALA A N 1
ATOM 778 C CA . ALA A 1 94 ? -25.821 6.931 18.498 1.00 79.44 94 ALA A CA 1
ATOM 779 C C . ALA A 1 94 ? -26.236 6.590 17.059 1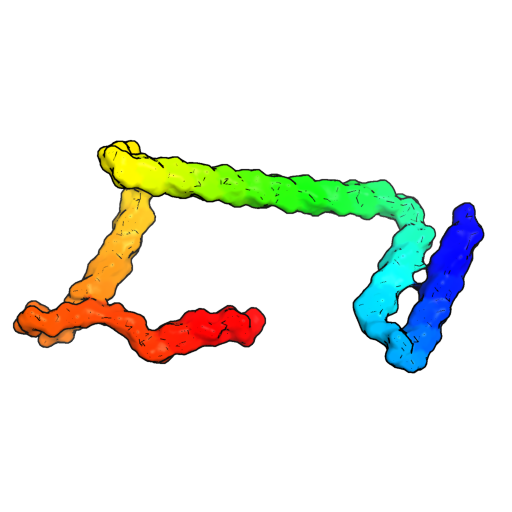.00 79.44 94 ALA A C 1
ATOM 781 O O . ALA A 1 94 ? -27.294 5.991 16.855 1.00 79.44 94 ALA A O 1
ATOM 782 N N . MET A 1 95 ? -25.370 6.858 16.076 1.00 77.25 95 MET A N 1
ATOM 783 C CA . MET A 1 95 ? -25.610 6.507 14.673 1.00 77.25 95 MET A CA 1
ATOM 784 C C . MET A 1 95 ? -25.847 5.007 14.488 1.00 77.25 95 MET A C 1
ATOM 786 O O . MET A 1 95 ? -26.787 4.595 13.806 1.00 77.25 95 MET A O 1
ATOM 790 N N . HIS A 1 96 ? -25.016 4.168 15.111 1.00 78.62 96 HIS A N 1
ATOM 791 C CA . HIS A 1 96 ? -25.173 2.722 15.003 1.00 78.62 96 HIS A CA 1
ATOM 792 C C . HIS A 1 96 ? -26.474 2.242 15.658 1.00 78.62 96 HIS A C 1
ATOM 794 O O . HIS A 1 96 ? -27.188 1.416 15.089 1.00 78.62 96 HIS A O 1
ATOM 800 N N . SER A 1 97 ? -26.831 2.800 16.816 1.00 74.00 97 SER A N 1
ATOM 801 C CA . SER A 1 97 ? -28.082 2.489 17.509 1.00 74.00 97 SER A CA 1
ATOM 802 C C . SER A 1 97 ? -29.316 2.894 16.704 1.00 74.00 97 SER A C 1
ATOM 804 O O . SER A 1 97 ? -30.313 2.179 16.738 1.00 74.00 97 SER A O 1
ATOM 806 N N . GLU A 1 98 ? -29.247 3.974 15.921 1.00 76.00 98 GLU A N 1
ATOM 807 C CA . GLU A 1 98 ? -30.330 4.375 15.023 1.00 76.00 98 GLU A CA 1
ATOM 808 C C . GLU A 1 98 ? -30.525 3.348 13.899 1.00 76.00 98 GLU A C 1
ATOM 810 O O . GLU A 1 98 ? -31.655 2.953 13.607 1.00 76.00 98 GLU A O 1
ATOM 815 N N . ILE A 1 99 ? -29.434 2.855 13.305 1.00 73.19 99 ILE A N 1
ATOM 816 C CA . ILE A 1 99 ? -29.476 1.806 12.275 1.00 73.19 99 ILE A CA 1
ATOM 817 C C . ILE A 1 99 ? -30.070 0.516 12.852 1.00 73.19 99 ILE A C 1
ATOM 819 O O . ILE A 1 99 ? -31.003 -0.049 12.281 1.00 73.19 99 ILE A O 1
ATOM 823 N N . VAL A 1 100 ? -29.570 0.070 14.008 1.00 71.00 100 VAL A N 1
ATOM 824 C CA . VAL A 1 100 ? -30.075 -1.129 14.695 1.00 71.00 100 VAL A CA 1
ATOM 825 C C . VAL A 1 100 ? -31.544 -0.953 15.083 1.00 71.00 100 VAL A C 1
ATOM 827 O O . VAL A 1 100 ? -32.346 -1.858 14.862 1.00 71.00 100 VAL A O 1
ATOM 830 N N . GLY A 1 101 ? -31.918 0.220 15.593 1.00 68.38 101 GLY A N 1
ATOM 831 C CA . GLY A 1 101 ? -33.287 0.564 15.960 1.00 68.38 101 GLY A CA 1
ATOM 832 C C . GLY A 1 101 ? -34.240 0.521 14.768 1.00 68.38 101 GLY A C 1
ATOM 833 O O . GLY A 1 101 ? -35.314 -0.058 14.877 1.00 68.38 101 GLY A O 1
ATOM 834 N N . ARG A 1 102 ? -33.836 1.042 13.603 1.00 65.44 102 ARG A N 1
ATOM 835 C CA . ARG A 1 102 ? -34.621 0.947 12.359 1.00 65.44 102 ARG A CA 1
ATOM 836 C C . ARG A 1 102 ? -34.777 -0.496 11.873 1.00 65.44 102 ARG A C 1
ATOM 838 O O . ARG A 1 102 ? -35.852 -0.852 11.405 1.00 65.44 102 ARG A O 1
ATOM 845 N N . CYS A 1 103 ? -33.745 -1.328 12.007 1.00 63.34 103 CYS A N 1
ATOM 846 C CA . CYS A 1 103 ? -33.805 -2.751 11.648 1.00 63.34 103 CYS A CA 1
ATOM 847 C C . CYS A 1 103 ? -34.636 -3.591 12.637 1.00 63.34 103 CYS A C 1
ATOM 849 O O . CYS A 1 103 ? -35.185 -4.630 12.263 1.00 63.34 103 CYS A O 1
ATOM 851 N N . ALA A 1 104 ? -34.723 -3.152 13.895 1.00 61.84 104 ALA A N 1
ATOM 852 C CA . ALA A 1 104 ? -35.517 -3.787 14.943 1.00 61.84 104 ALA A CA 1
ATOM 853 C C . ALA A 1 104 ? -36.970 -3.280 14.992 1.00 61.84 104 ALA A C 1
ATOM 855 O O . ALA A 1 104 ? -37.843 -3.988 15.493 1.00 61.84 104 ALA A O 1
ATOM 856 N N . ALA A 1 105 ? -37.241 -2.077 14.478 1.00 64.62 105 ALA A N 1
ATOM 857 C CA . ALA A 1 105 ? -38.575 -1.497 14.450 1.00 64.62 105 ALA A CA 1
ATOM 858 C C . ALA A 1 105 ? -39.500 -2.293 13.522 1.00 64.62 105 ALA A C 1
ATOM 860 O O . ALA A 1 105 ? -39.161 -2.605 12.377 1.00 64.62 105 ALA A O 1
ATOM 861 N N . SER A 1 106 ? -40.695 -2.605 14.020 1.00 62.97 106 SER A N 1
ATOM 862 C CA . SER A 1 106 ? -41.749 -3.197 13.203 1.00 62.97 106 SER A CA 1
ATOM 863 C C . SER A 1 106 ? -42.231 -2.179 12.157 1.00 62.97 106 SER A C 1
ATOM 865 O O . SER A 1 106 ? -42.400 -1.004 12.493 1.00 62.97 106 SER A O 1
ATOM 867 N N . PRO A 1 107 ? -42.472 -2.588 10.899 1.00 67.50 107 PRO A N 1
ATOM 868 C CA . PRO A 1 107 ? -43.069 -1.726 9.891 1.00 67.50 107 PRO A CA 1
ATOM 869 C C . PRO A 1 107 ? -44.433 -1.209 10.351 1.00 67.50 107 PRO A C 1
ATOM 871 O O . PRO A 1 107 ? -45.147 -1.893 11.089 1.00 67.50 107 PRO A O 1
ATOM 874 N N . VAL A 1 108 ? -44.817 -0.031 9.856 1.00 67.69 108 VAL A N 1
ATOM 875 C CA . VAL A 1 108 ? -46.139 0.564 10.108 1.00 67.69 108 VAL A CA 1
ATOM 876 C C . VAL A 1 108 ? -47.233 -0.457 9.765 1.00 67.69 108 VAL A C 1
ATOM 878 O O . VAL A 1 108 ? -47.252 -0.998 8.658 1.00 67.69 108 VAL A O 1
ATOM 881 N N . GLY A 1 109 ? -48.118 -0.745 10.724 1.00 66.81 109 GLY A N 1
ATOM 882 C CA . GLY A 1 109 ? -49.176 -1.760 10.601 1.00 66.81 109 GLY A CA 1
ATOM 883 C C . GLY A 1 109 ? -48.853 -3.150 11.175 1.00 66.81 109 GLY A C 1
ATOM 884 O O . GLY A 1 109 ? -49.758 -3.977 11.273 1.00 66.81 109 GLY A O 1
ATOM 885 N N . TYR A 1 110 ? -47.613 -3.405 11.610 1.00 64.81 110 TYR A N 1
ATOM 886 C CA . TYR A 1 110 ? -47.204 -4.635 12.316 1.00 64.81 110 TYR A CA 1
ATOM 887 C C . TYR A 1 110 ? -46.963 -4.423 13.820 1.00 64.81 110 TYR A C 1
ATOM 889 O O . TYR A 1 110 ? -46.478 -5.323 14.500 1.00 64.81 110 TYR A O 1
ATOM 897 N N . GLU A 1 111 ? -47.353 -3.264 14.358 1.00 68.12 111 GLU A N 1
ATOM 898 C CA . GLU A 1 111 ? -47.118 -2.850 15.753 1.00 68.12 111 GLU A CA 1
ATOM 899 C C . GLU A 1 111 ? -47.668 -3.836 16.806 1.00 68.12 111 GLU A C 1
ATOM 901 O O . GLU A 1 111 ? -47.150 -3.902 17.916 1.00 68.12 111 GLU A O 1
ATOM 906 N N . ASN A 1 112 ? -48.692 -4.628 16.455 1.00 62.44 112 ASN A N 1
ATOM 907 C CA . ASN A 1 112 ? -49.351 -5.596 17.344 1.00 62.44 112 ASN A CA 1
ATOM 908 C C . ASN A 1 112 ? -49.006 -7.066 17.032 1.00 62.44 112 ASN A C 1
ATOM 910 O O . ASN A 1 112 ? -49.622 -7.979 17.590 1.00 62.44 112 ASN A O 1
ATOM 914 N N . ALA A 1 113 ? -48.073 -7.332 16.114 1.00 60.44 113 ALA A N 1
ATOM 915 C CA . ALA A 1 113 ? -47.666 -8.695 15.798 1.00 60.44 113 ALA A CA 1
ATOM 916 C C . ALA A 1 113 ? -46.802 -9.252 16.941 1.00 60.44 113 ALA A C 1
ATOM 918 O O . ALA A 1 113 ? -45.703 -8.768 17.189 1.00 60.44 113 ALA A O 1
ATOM 919 N N . GLY A 1 114 ? -47.273 -10.306 17.619 1.00 56.47 114 GLY A N 1
ATOM 920 C CA . GLY A 1 114 ? -46.555 -10.924 18.747 1.00 56.47 114 GLY A CA 1
ATOM 921 C C . GLY A 1 114 ? -45.178 -11.509 18.399 1.00 56.47 114 GLY A C 1
ATOM 922 O O . GLY A 1 114 ? -44.430 -11.872 19.301 1.00 56.47 114 GLY A O 1
ATOM 923 N N . VAL A 1 115 ? -44.839 -11.599 17.107 1.00 55.34 115 VAL A N 1
ATOM 924 C CA . VAL A 1 115 ? -43.523 -11.996 16.600 1.00 55.34 115 VAL A CA 1
ATOM 925 C C . VAL A 1 115 ? -43.215 -11.175 15.342 1.00 55.34 115 VAL A C 1
ATOM 927 O O . VAL A 1 115 ? -43.660 -11.519 14.248 1.00 55.34 115 VAL A O 1
ATOM 930 N N . TYR A 1 116 ? -42.455 -10.089 15.486 1.00 57.38 116 TYR A N 1
ATOM 931 C CA . TYR A 1 116 ? -41.745 -9.464 14.368 1.00 57.38 116 TYR A CA 1
ATOM 932 C C . TYR A 1 116 ? -40.310 -9.990 14.375 1.00 57.38 116 TYR A C 1
ATOM 934 O O . TYR A 1 116 ? -39.553 -9.742 15.313 1.00 57.38 116 TYR A O 1
ATOM 942 N N . LEU A 1 117 ? -39.947 -10.763 13.352 1.00 57.41 117 LEU A N 1
ATOM 943 C CA . LEU A 1 117 ? -38.551 -11.118 13.122 1.00 57.41 117 LEU A CA 1
ATOM 944 C C . LEU A 1 117 ? -37.887 -9.911 12.443 1.00 57.41 117 LEU A C 1
ATOM 946 O O . LEU A 1 117 ? -38.393 -9.480 11.403 1.00 57.41 117 LEU A O 1
ATOM 950 N N . PRO A 1 118 ? -36.801 -9.351 13.008 1.00 58.03 118 PRO A N 1
ATOM 951 C CA . PRO A 1 118 ? -36.114 -8.213 12.410 1.00 58.03 118 PRO A CA 1
ATOM 952 C C . PRO A 1 118 ? -35.670 -8.545 10.985 1.00 58.03 118 PRO A C 1
ATOM 954 O O . PRO A 1 118 ? -35.469 -9.714 10.637 1.00 58.03 118 PRO A O 1
ATOM 957 N N . SER A 1 119 ? -35.522 -7.516 10.153 1.00 64.06 119 SER A N 1
ATOM 958 C CA . SER A 1 119 ? -35.158 -7.672 8.747 1.00 64.06 119 SER A CA 1
ATOM 959 C C . SER A 1 119 ? -33.797 -8.362 8.612 1.00 64.06 119 SER A C 1
ATOM 961 O O . SER A 1 119 ? -32.750 -7.729 8.736 1.00 64.06 119 SER A O 1
ATOM 963 N N . PHE A 1 120 ? -33.810 -9.671 8.351 1.00 63.62 120 PHE A N 1
ATOM 964 C CA . PHE A 1 120 ? -32.644 -10.391 7.854 1.00 63.62 120 PHE A CA 1
ATOM 965 C C . PHE A 1 120 ? -32.294 -9.860 6.459 1.00 63.62 120 PHE A C 1
ATOM 967 O O . PHE A 1 120 ? -33.205 -9.536 5.686 1.00 63.62 120 PHE A O 1
ATOM 974 N N . PRO A 1 121 ? -31.000 -9.780 6.103 1.00 68.19 121 PRO A N 1
ATOM 975 C CA . PRO A 1 121 ? -30.614 -9.411 4.753 1.00 68.19 121 PRO A CA 1
ATOM 976 C C . PRO A 1 121 ? -31.272 -10.376 3.765 1.00 68.19 121 PRO A C 1
ATOM 978 O O . PRO A 1 121 ? -31.125 -11.596 3.855 1.00 68.19 121 PRO A O 1
ATOM 981 N N . SER A 1 122 ? -32.047 -9.817 2.836 1.00 69.00 122 SER A N 1
ATOM 982 C CA . SER A 1 122 ? -32.687 -10.603 1.783 1.00 69.00 122 SER A CA 1
ATOM 983 C C . SER A 1 122 ? -31.628 -11.333 0.950 1.00 69.00 122 SER A C 1
ATOM 985 O O . SER A 1 122 ? -30.509 -10.848 0.787 1.00 69.00 122 SER A O 1
ATOM 987 N N . ILE A 1 123 ? -31.982 -12.478 0.359 1.00 74.88 123 ILE A N 1
ATOM 988 C CA . ILE A 1 123 ? -31.071 -13.242 -0.516 1.00 74.88 123 ILE A CA 1
ATOM 989 C C . ILE A 1 123 ? -30.489 -12.357 -1.634 1.00 74.88 123 ILE A C 1
ATOM 991 O O . ILE A 1 123 ? -29.332 -12.523 -2.011 1.00 74.88 123 ILE A O 1
ATOM 995 N N . SER A 1 124 ? -31.258 -11.389 -2.139 1.00 71.88 124 SER A N 1
ATOM 996 C CA . SER A 1 124 ? -30.783 -10.385 -3.096 1.00 71.88 124 SER A CA 1
ATOM 997 C C . SER A 1 124 ? -29.698 -9.471 -2.523 1.00 71.88 124 SER A C 1
ATOM 999 O O . SER A 1 124 ? -28.694 -9.265 -3.190 1.00 71.88 124 SER A O 1
ATOM 1001 N N . MET A 1 125 ? -29.854 -8.978 -1.290 1.00 71.81 125 MET A N 1
ATOM 1002 C CA . MET A 1 125 ? -28.842 -8.139 -0.628 1.00 71.81 125 MET A CA 1
ATOM 1003 C C . MET A 1 125 ? -27.539 -8.906 -0.388 1.00 71.81 125 MET A C 1
ATOM 1005 O O . MET A 1 125 ? -26.462 -8.373 -0.631 1.00 71.81 125 MET A O 1
ATOM 1009 N N . VAL A 1 126 ? -27.634 -10.174 0.027 1.00 74.56 126 VAL A N 1
ATOM 1010 C CA . VAL A 1 126 ? -26.461 -11.045 0.207 1.00 74.56 126 VAL A CA 1
ATOM 1011 C C . VAL A 1 126 ? -25.738 -11.278 -1.123 1.00 74.56 126 VAL A C 1
ATOM 1013 O O . VAL A 1 126 ? -24.514 -11.232 -1.178 1.00 74.56 126 VAL A O 1
ATOM 1016 N N . ARG A 1 127 ? -26.481 -11.494 -2.215 1.00 75.31 127 ARG A N 1
ATOM 1017 C CA . ARG A 1 127 ? -25.893 -11.663 -3.553 1.00 75.31 127 ARG A CA 1
ATOM 1018 C C . ARG A 1 127 ? -25.205 -10.398 -4.059 1.00 75.31 127 ARG A C 1
ATOM 1020 O O . ARG A 1 127 ? -24.149 -10.531 -4.657 1.00 75.31 127 ARG A O 1
ATOM 1027 N N . SER A 1 128 ? -25.774 -9.219 -3.806 1.00 73.12 128 SER A N 1
ATOM 1028 C CA . SER A 1 128 ? -25.161 -7.939 -4.181 1.00 73.12 128 SER A CA 1
ATOM 1029 C C . SER A 1 128 ? -23.853 -7.675 -3.433 1.00 73.12 128 SER A C 1
ATOM 1031 O O . SER A 1 128 ? -22.876 -7.269 -4.045 1.00 73.12 128 SER A O 1
ATOM 1033 N N . LEU A 1 129 ? -23.797 -7.976 -2.132 1.00 69.81 129 LEU A N 1
ATOM 1034 C CA . LEU A 1 129 ? -22.556 -7.852 -1.356 1.00 69.81 129 LEU A CA 1
ATOM 1035 C C . LEU A 1 129 ? -21.456 -8.800 -1.855 1.00 69.81 129 LEU A C 1
ATOM 1037 O O . LEU A 1 129 ? -20.288 -8.438 -1.849 1.00 69.81 129 LEU A O 1
ATOM 1041 N N . ASN A 1 130 ? -21.832 -9.994 -2.319 1.00 71.50 130 ASN A N 1
ATOM 1042 C CA . ASN A 1 130 ? -20.887 -10.971 -2.863 1.00 71.50 130 ASN A CA 1
ATOM 1043 C C . ASN A 1 130 ? -20.515 -10.715 -4.335 1.00 71.50 130 ASN A C 1
ATOM 1045 O O . ASN A 1 130 ? -19.597 -11.355 -4.839 1.00 71.50 130 ASN A O 1
ATOM 1049 N N . SER A 1 131 ? -21.236 -9.846 -5.054 1.00 67.00 131 SER A N 1
ATOM 1050 C CA . SER A 1 131 ? -20.918 -9.516 -6.450 1.00 67.00 131 SER A CA 1
ATOM 1051 C C . SER A 1 131 ? -19.891 -8.394 -6.592 1.00 67.00 131 SER A C 1
ATOM 1053 O O . SER A 1 131 ? -19.289 -8.280 -7.655 1.00 67.00 131 SER A O 1
ATOM 1055 N N . ASP A 1 132 ? -19.646 -7.619 -5.532 1.00 52.31 132 ASP A N 1
ATOM 1056 C CA . ASP A 1 132 ? -18.661 -6.527 -5.531 1.00 52.31 132 ASP A CA 1
ATOM 1057 C C . ASP A 1 132 ? -17.202 -7.020 -5.361 1.00 52.31 132 ASP A C 1
ATOM 1059 O O . ASP A 1 132 ? -16.274 -6.220 -5.406 1.00 52.31 132 ASP A O 1
ATOM 1063 N N . GLU A 1 133 ? -16.966 -8.335 -5.240 1.00 51.59 133 GLU A N 1
ATOM 1064 C CA . GLU A 1 133 ? -15.628 -8.956 -5.353 1.00 51.59 133 GLU A CA 1
ATOM 1065 C C . GLU A 1 133 ? -15.225 -9.279 -6.811 1.00 51.59 133 GLU A C 1
ATOM 1067 O O . GLU A 1 133 ? -14.181 -9.886 -7.050 1.00 51.59 133 GLU A O 1
ATOM 1072 N N . ALA A 1 134 ? -16.032 -8.883 -7.803 1.00 45.03 134 ALA A N 1
ATOM 1073 C CA . ALA A 1 134 ? -15.801 -9.183 -9.216 1.00 45.03 134 ALA A CA 1
ATOM 1074 C C . ALA A 1 134 ? -15.848 -7.938 -10.123 1.00 45.03 134 ALA A C 1
ATOM 1076 O O . ALA A 1 134 ? -16.524 -7.959 -11.149 1.00 45.03 134 ALA A O 1
ATOM 1077 N N . THR A 1 135 ? -15.113 -6.879 -9.773 1.00 39.09 135 THR A N 1
ATOM 1078 C CA . THR A 1 135 ? -14.611 -5.863 -10.727 1.00 39.09 135 THR A CA 1
ATOM 1079 C C . THR A 1 135 ? -13.352 -5.204 -10.201 1.00 39.09 135 THR A C 1
ATOM 1081 O O . THR A 1 135 ? -13.375 -4.785 -9.024 1.00 39.09 135 THR A O 1
#

Sequence (135 aa):
MNKLYKEISEEFLDGLREYIDEKIGYEEIERLCARESLAYSKDRWESVIEEGANEILDLKRRIYEGILKIEEKVRMLEKLGKGEEFEVDVEAVAMHSEIVGRCAASPVGYENAGVYLPSFPSISMVRSLNSDEAT

Secondary structure (DSSP, 8-state):
-HHHHHHHHHHHHHHHHHHHTTSS-HHHHHHHHHHHHHHH-GGGHHHHHHHHHHHHHHHHHHHHHHHHHHHHHHHHHHHHHHT------HHHHHHHHHHHHHHHSPPTT-TT-S-----PPPHHHHHHHHHTT--

Organism: NCBI:txid1354746